Protein AF-A0A0F9ERQ1-F1 (afdb_monomer)

Nearest PDB structures (foldseek):
  1s8e-assembly2_B  TM=9.273E-01  e=8.138E-08  Pyrococcus furiosus DSM 3638
  3dsc-assembly1_A  TM=9.359E-01  e=2.369E-07  Pyrococcus furiosus
  5dny-assembly1_C  TM=9.394E-01  e=1.939E-07  Methanocaldococcus jannaschii DSM 2661
  3av0-assembly1_A  TM=9.548E-01  e=2.707E-07  Methanocaldococcus jannaschii
  3dsd-assembly1_B  TM=9.408E-01  e=9.006E-07  Pyrococcus furiosus

Radius of gyration: 13.59 Å; Cα contacts (8 Å, |Δi|>4): 143; chains: 1; bounding box: 35×22×39 Å

Foldseek 3Di:
DDAFEEEAEQLQQPVDPDPVVNVVSLVVLLVVLVVRVVVVHQEYEYEENNHQAQDDDPVSVCSVCVSVVVCVVVVHYYHYDYDPRNDDPPPPRD

Mean predicted aligned error: 3.83 Å

Secondary structure (DSSP, 8-state):
----EEEE----BT--SSHHHHHHHHHHHHHHHHHHHHTT-SEEEE-S-SBSSSS--HHHHHHHHHHHHHHHHTT--EEE---TTT--SSS---

Solvent-accessible surface area (backbone atoms only — not comparable to full-atom values): 5297 Å² total; per-residue (Å²): 138,86,89,46,68,47,81,46,58,68,57,31,49,70,66,49,92,49,67,68,62,30,49,53,48,52,50,50,53,53,48,50,54,50,51,47,60,75,68,64,38,65,31,38,39,36,74,12,18,59,29,46,41,32,76,62,54,70,69,55,49,49,52,54,52,57,53,54,44,55,37,52,78,68,69,27,53,76,47,73,50,80,22,82,32,31,52,41,97,59,90,71,35,120

Sequence (94 aa):
MKIRFAHLSDCHLGAWRNEILNQMGYDAFTQTITNIIEENVDFVIISGDLFDISNPKVDVLDLAVRELKKLHDKNIPVYGIMGSHDFSPSDNSM

pLDDT: mean 93.43, std 10.64, range [51.41, 98.81]

Organism: NCBI:txid412755

Structure (mmCIF, N/CA/C/O backbone):
data_AF-A0A0F9ERQ1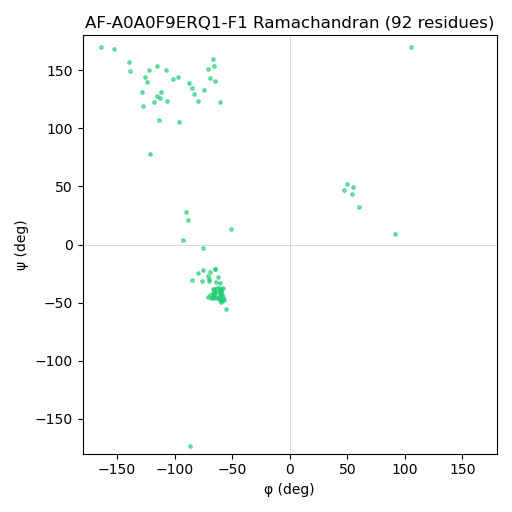-F1
#
_entry.id   AF-A0A0F9ERQ1-F1
#
loop_
_atom_site.group_PDB
_atom_site.id
_atom_site.type_symbol
_atom_site.label_atom_id
_atom_site.label_alt_id
_atom_site.label_comp_id
_atom_site.label_asym_id
_atom_site.label_entity_id
_atom_site.label_seq_id
_atom_site.pdbx_PDB_ins_code
_atom_site.Cartn_x
_atom_site.Cartn_y
_atom_site.Cartn_z
_atom_site.occupancy
_atom_site.B_iso_or_equiv
_atom_site.auth_seq_id
_atom_site.auth_comp_id
_atom_site.auth_asym_id
_atom_site.auth_atom_id
_atom_site.pdbx_PDB_model_num
ATOM 1 N N . MET A 1 1 ? -18.832 11.096 19.111 1.00 74.62 1 MET A N 1
ATOM 2 C CA . MET A 1 1 ? -17.757 10.174 18.687 1.00 74.62 1 MET A CA 1
ATOM 3 C C . MET A 1 1 ? -17.090 10.805 17.472 1.00 74.62 1 MET A C 1
ATOM 5 O O . MET A 1 1 ? -17.821 11.334 16.642 1.00 74.62 1 MET A O 1
ATOM 9 N N . LYS A 1 2 ? -15.755 10.879 17.413 1.00 89.69 2 LYS A N 1
ATOM 10 C CA . LYS A 1 2 ? -15.024 11.506 16.298 1.00 89.69 2 LYS A CA 1
ATOM 11 C C . LYS A 1 2 ? -14.391 10.393 15.472 1.00 89.69 2 LYS A C 1
ATOM 13 O O . LYS A 1 2 ? -13.650 9.610 16.045 1.00 89.69 2 LYS A O 1
ATOM 18 N N . ILE A 1 3 ? -14.706 10.352 14.182 1.00 95.62 3 ILE A N 1
ATOM 19 C CA . ILE A 1 3 ? -14.125 9.402 13.231 1.00 95.62 3 ILE A CA 1
ATOM 20 C C . ILE A 1 3 ? -12.835 10.004 12.665 1.00 95.62 3 ILE A C 1
ATOM 22 O O . ILE A 1 3 ? -12.785 11.203 12.370 1.00 95.62 3 ILE A O 1
ATOM 26 N N . ARG A 1 4 ? -11.799 9.183 12.522 1.00 97.25 4 ARG A N 1
ATOM 27 C CA . ARG A 1 4 ? -10.511 9.500 11.905 1.00 97.25 4 ARG A CA 1
ATOM 28 C C . ARG A 1 4 ? -10.206 8.443 10.853 1.00 97.25 4 ARG A C 1
ATOM 30 O O . ARG A 1 4 ? -10.280 7.258 11.137 1.00 97.25 4 ARG A O 1
ATOM 37 N N . PHE A 1 5 ? -9.822 8.859 9.657 1.00 98.12 5 PHE A N 1
ATOM 38 C CA . PHE A 1 5 ? -9.447 7.936 8.589 1.00 98.12 5 PHE A CA 1
ATOM 39 C C . PHE A 1 5 ? -8.236 8.465 7.826 1.00 98.12 5 PHE A C 1
ATOM 41 O O . PHE A 1 5 ? -7.973 9.670 7.840 1.00 98.12 5 PHE A O 1
ATOM 48 N N . ALA A 1 6 ? -7.512 7.561 7.170 1.00 98.50 6 ALA A N 1
ATOM 49 C CA . ALA A 1 6 ? -6.447 7.905 6.236 1.00 98.50 6 ALA A CA 1
ATOM 50 C C . ALA A 1 6 ? -6.943 7.768 4.792 1.00 98.50 6 ALA A C 1
ATOM 52 O O . ALA A 1 6 ? -7.700 6.851 4.480 1.00 98.50 6 ALA A O 1
ATOM 53 N N . HIS A 1 7 ? -6.512 8.672 3.917 1.00 98.25 7 HIS A N 1
ATOM 54 C CA . HIS A 1 7 ? -6.834 8.653 2.493 1.00 98.25 7 HIS A CA 1
ATOM 55 C C . HIS A 1 7 ? -5.539 8.727 1.686 1.00 98.25 7 HIS A C 1
ATOM 57 O O . HIS A 1 7 ? -4.794 9.697 1.811 1.00 98.25 7 HIS A O 1
ATOM 63 N N . LEU A 1 8 ? -5.286 7.705 0.875 1.00 98.12 8 LEU A N 1
ATOM 64 C CA . LEU A 1 8 ? -4.093 7.547 0.051 1.00 98.12 8 LEU A CA 1
ATOM 65 C C . LEU A 1 8 ? -4.505 7.411 -1.415 1.00 98.12 8 LEU A C 1
ATOM 67 O O . LEU A 1 8 ? -5.569 6.873 -1.714 1.00 98.12 8 LEU A O 1
ATOM 71 N N . SER A 1 9 ? -3.640 7.853 -2.316 1.00 97.44 9 SER A N 1
ATOM 72 C CA . SER A 1 9 ? -3.720 7.594 -3.755 1.00 97.44 9 SER A CA 1
ATOM 73 C C . SER A 1 9 ? -2.312 7.631 -4.341 1.00 97.44 9 SER A C 1
ATOM 75 O O . SER A 1 9 ? -1.387 8.077 -3.654 1.00 97.44 9 SER A O 1
ATOM 77 N N . ASP A 1 10 ? -2.159 7.175 -5.585 1.00 97.19 10 ASP A N 1
ATOM 78 C CA . ASP A 1 10 ? -0.962 7.428 -6.398 1.00 97.19 10 ASP A CA 1
ATOM 79 C C . ASP A 1 10 ? 0.343 7.002 -5.705 1.00 97.19 10 ASP A C 1
ATOM 81 O O . ASP A 1 10 ? 1.350 7.713 -5.713 1.00 97.19 10 ASP A O 1
ATOM 85 N N . CYS A 1 11 ? 0.326 5.826 -5.073 1.00 97.44 11 CYS A N 1
ATOM 86 C CA . CYS A 1 11 ? 1.528 5.254 -4.471 1.00 97.44 11 CYS A CA 1
ATOM 87 C C . CYS A 1 11 ? 2.517 4.790 -5.545 1.00 97.44 11 CYS A C 1
ATOM 89 O O . CYS A 1 11 ? 3.723 4.847 -5.304 1.00 97.44 11 CYS A O 1
ATOM 91 N N . HIS A 1 12 ? 2.009 4.342 -6.704 1.00 97.44 12 HIS A N 1
ATOM 92 C CA . HIS A 1 12 ? 2.803 3.943 -7.872 1.00 97.44 12 HIS A CA 1
ATOM 93 C C . HIS A 1 12 ? 3.968 3.012 -7.498 1.00 97.44 12 HIS A C 1
ATOM 95 O O . HIS A 1 12 ? 5.127 3.207 -7.882 1.00 97.44 12 HIS A O 1
ATOM 101 N N . LEU A 1 13 ? 3.677 1.991 -6.683 1.00 97.62 13 LEU A N 1
ATOM 102 C CA . LEU A 1 13 ? 4.689 1.042 -6.232 1.00 97.62 13 LEU A CA 1
ATOM 103 C C . LEU A 1 13 ? 5.304 0.334 -7.448 1.00 97.62 13 LEU A C 1
ATOM 105 O O . LEU A 1 13 ? 4.605 -0.304 -8.237 1.00 97.62 13 LEU A O 1
ATOM 109 N N . GLY A 1 14 ? 6.628 0.453 -7.583 1.00 96.06 14 GLY A N 1
ATOM 110 C CA . GLY A 1 14 ? 7.400 -0.131 -8.681 1.00 96.06 14 GLY A CA 1
ATOM 111 C C . GLY A 1 14 ? 7.606 0.776 -9.901 1.00 96.06 14 GLY A C 1
ATOM 112 O O . GLY A 1 14 ? 8.126 0.285 -10.903 1.00 96.06 14 GLY A O 1
ATOM 113 N N . ALA A 1 15 ? 7.254 2.066 -9.825 1.00 95.50 15 ALA A N 1
ATOM 114 C CA . ALA A 1 15 ? 7.308 3.001 -10.958 1.00 95.50 15 ALA A CA 1
ATOM 115 C C . ALA A 1 15 ? 8.693 3.262 -11.553 1.00 95.50 15 ALA A C 1
ATOM 117 O O . ALA A 1 15 ? 8.838 3.608 -12.730 1.00 95.50 15 ALA A O 1
ATOM 118 N N . TRP A 1 16 ? 9.748 3.141 -10.752 1.00 94.06 16 TRP A N 1
ATOM 119 C CA . TRP A 1 16 ? 11.073 3.565 -11.174 1.00 94.06 16 TRP A CA 1
ATOM 120 C C . TRP A 1 16 ? 11.890 2.390 -11.704 1.00 94.06 16 TRP A C 1
ATOM 122 O O . TRP A 1 16 ? 11.853 1.272 -11.206 1.00 94.06 16 TRP A O 1
ATOM 132 N N . ARG A 1 17 ? 12.716 2.633 -12.724 1.00 88.62 17 ARG A N 1
ATOM 133 C CA . ARG A 1 17 ? 13.752 1.659 -13.122 1.00 88.62 17 ARG A CA 1
ATOM 134 C C . ARG A 1 17 ? 14.981 1.725 -12.223 1.00 88.62 17 ARG A C 1
ATOM 136 O O . ARG A 1 17 ? 15.738 0.766 -12.141 1.00 88.62 17 ARG A O 1
ATOM 143 N N . ASN A 1 18 ? 15.202 2.879 -11.599 1.00 96.19 18 ASN A N 1
ATOM 144 C CA . ASN A 1 18 ? 16.300 3.096 -10.675 1.00 96.19 18 ASN A CA 1
ATOM 145 C C . ASN A 1 18 ? 15.938 2.505 -9.305 1.00 96.19 18 ASN A C 1
ATOM 147 O O . ASN A 1 18 ? 14.926 2.884 -8.718 1.00 96.19 18 ASN A O 1
ATOM 151 N N . GLU A 1 19 ? 16.776 1.599 -8.802 1.00 94.06 19 GLU A N 1
ATOM 152 C CA . GLU A 1 19 ? 16.530 0.879 -7.546 1.00 94.06 19 GLU A CA 1
ATOM 153 C C . GLU A 1 19 ? 16.441 1.811 -6.333 1.00 94.06 19 GLU A C 1
ATOM 155 O O . GLU A 1 19 ? 15.585 1.605 -5.479 1.00 94.06 19 GLU A O 1
ATOM 160 N N . ILE A 1 20 ? 17.252 2.874 -6.284 1.00 96.75 20 ILE A N 1
ATOM 161 C CA . ILE A 1 20 ? 17.234 3.845 -5.180 1.00 96.75 20 ILE A CA 1
ATOM 162 C C . ILE A 1 20 ? 15.899 4.594 -5.163 1.00 96.75 20 ILE A C 1
ATOM 164 O O . ILE A 1 20 ? 15.283 4.722 -4.110 1.00 96.75 20 ILE A O 1
ATOM 168 N N . LEU A 1 21 ? 15.420 5.050 -6.325 1.00 96.25 21 LEU A N 1
ATOM 169 C CA . LEU A 1 21 ? 14.135 5.752 -6.416 1.00 96.25 21 LEU A CA 1
ATOM 170 C C . LEU A 1 21 ? 12.951 4.842 -6.063 1.00 96.25 21 LEU A C 1
ATOM 172 O O . LEU A 1 21 ? 12.033 5.283 -5.377 1.00 96.25 21 LEU A O 1
ATOM 176 N N . ASN A 1 22 ? 12.985 3.569 -6.472 1.00 95.25 22 ASN A N 1
ATOM 177 C CA . ASN A 1 22 ? 11.980 2.596 -6.036 1.00 95.25 22 ASN A CA 1
ATOM 178 C C . ASN A 1 22 ? 12.003 2.397 -4.527 1.00 95.25 22 ASN A C 1
ATOM 180 O O . ASN A 1 22 ? 10.952 2.450 -3.894 1.00 95.25 22 ASN A O 1
ATOM 184 N N . GLN A 1 23 ? 13.192 2.209 -3.950 1.00 97.44 23 GLN A N 1
ATOM 185 C CA . GLN A 1 23 ? 13.325 2.001 -2.516 1.00 97.44 23 GLN A CA 1
ATOM 186 C C . GLN A 1 23 ? 12.765 3.189 -1.728 1.00 97.44 23 GLN A C 1
ATOM 188 O O . GLN A 1 23 ? 12.038 2.979 -0.766 1.00 97.44 23 GLN A O 1
ATOM 193 N N . MET A 1 24 ? 12.993 4.425 -2.184 1.00 97.75 24 MET A N 1
ATOM 194 C CA . MET A 1 24 ? 12.393 5.612 -1.564 1.00 97.75 24 MET A CA 1
ATOM 195 C C . MET A 1 24 ? 10.856 5.580 -1.582 1.00 97.75 24 MET A C 1
ATOM 197 O O . MET A 1 24 ? 10.231 5.962 -0.595 1.00 97.75 24 MET A O 1
ATOM 201 N N . GLY A 1 25 ? 10.239 5.110 -2.673 1.00 97.44 25 GLY A N 1
ATOM 202 C CA . GLY A 1 25 ? 8.786 4.920 -2.746 1.00 97.44 25 GLY A CA 1
ATOM 203 C C . GLY A 1 25 ? 8.285 3.841 -1.780 1.00 97.44 25 GLY A C 1
ATOM 204 O O . GLY A 1 25 ? 7.282 4.031 -1.092 1.00 97.44 25 GLY A O 1
ATOM 205 N N . TYR A 1 26 ? 9.018 2.732 -1.667 1.00 98.19 26 TYR A N 1
ATOM 206 C CA . TYR A 1 26 ? 8.695 1.637 -0.746 1.00 98.19 26 TYR A CA 1
ATOM 207 C C . TYR A 1 26 ? 8.817 2.057 0.720 1.00 98.19 26 TYR A C 1
ATOM 209 O O . TYR A 1 26 ? 7.959 1.718 1.541 1.00 98.19 26 TYR A O 1
ATOM 217 N N . ASP A 1 27 ? 9.857 2.824 1.040 1.00 98.44 27 ASP A N 1
ATOM 218 C CA . ASP A 1 27 ? 10.090 3.369 2.373 1.00 98.44 27 ASP A CA 1
ATOM 219 C C . ASP A 1 27 ? 8.993 4.372 2.740 1.00 98.44 27 ASP A C 1
ATOM 221 O O . ASP A 1 27 ? 8.447 4.301 3.841 1.00 98.44 27 ASP A O 1
ATOM 225 N N . ALA A 1 28 ? 8.605 5.248 1.804 1.00 98.44 28 ALA A N 1
ATOM 226 C CA . ALA A 1 28 ? 7.505 6.187 2.001 1.00 98.44 28 ALA A CA 1
ATOM 227 C C . ALA A 1 28 ? 6.188 5.453 2.291 1.00 98.44 28 ALA A C 1
ATOM 229 O O . ALA A 1 28 ? 5.530 5.755 3.284 1.00 98.44 28 ALA A O 1
ATOM 230 N N . PHE A 1 29 ? 5.840 4.439 1.493 1.00 98.56 29 PHE A N 1
ATOM 231 C CA . PHE A 1 29 ? 4.639 3.634 1.716 1.00 98.56 29 PHE A CA 1
ATOM 232 C C . PHE A 1 29 ? 4.664 2.918 3.077 1.00 98.56 29 PHE A C 1
ATOM 234 O O . PHE A 1 29 ? 3.708 3.003 3.849 1.00 98.56 29 PHE A O 1
ATOM 241 N N . THR A 1 30 ? 5.788 2.285 3.425 1.00 98.69 30 THR A N 1
ATOM 242 C CA . THR A 1 30 ? 5.988 1.617 4.725 1.00 98.69 30 THR A CA 1
ATOM 243 C C . THR A 1 30 ? 5.847 2.599 5.895 1.00 98.69 30 THR A C 1
ATOM 245 O O . THR A 1 30 ? 5.207 2.297 6.910 1.00 98.69 30 THR A O 1
ATOM 248 N N . GLN A 1 31 ? 6.412 3.801 5.760 1.00 98.75 31 GLN A N 1
ATOM 249 C CA . GLN A 1 31 ? 6.296 4.858 6.759 1.00 98.75 31 GLN A CA 1
ATOM 250 C C . GLN A 1 31 ? 4.850 5.342 6.887 1.00 98.75 31 GLN A C 1
ATOM 252 O O . GLN A 1 31 ? 4.360 5.501 8.002 1.00 98.75 31 GLN A O 1
ATOM 257 N N . THR A 1 32 ? 4.135 5.522 5.774 1.00 98.62 32 THR A N 1
ATOM 258 C CA . THR A 1 32 ? 2.718 5.898 5.794 1.00 98.62 32 THR A CA 1
ATOM 259 C C . THR A 1 32 ? 1.884 4.876 6.562 1.00 98.62 32 THR A C 1
ATOM 261 O O . THR A 1 32 ? 1.112 5.264 7.436 1.00 98.62 32 THR A 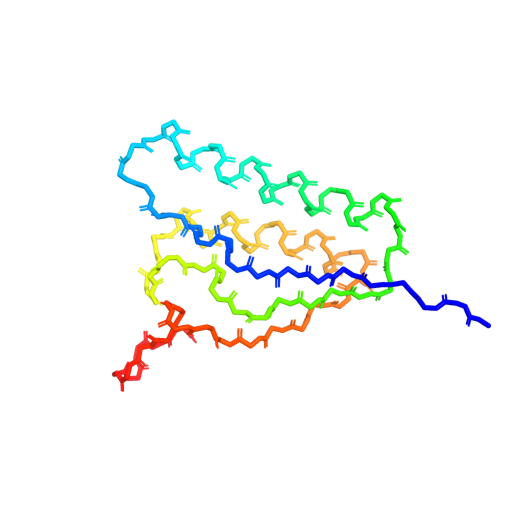O 1
ATOM 264 N N . ILE A 1 33 ? 2.073 3.579 6.308 1.00 98.69 33 ILE A N 1
ATOM 265 C CA . ILE A 1 33 ? 1.362 2.509 7.024 1.00 98.69 33 ILE A CA 1
ATOM 266 C C . ILE A 1 33 ? 1.689 2.521 8.522 1.00 98.69 33 ILE A C 1
ATOM 268 O O . ILE A 1 33 ? 0.789 2.386 9.350 1.00 98.69 33 ILE A O 1
ATOM 272 N N . THR A 1 34 ? 2.954 2.743 8.882 1.00 98.69 34 THR A N 1
ATOM 273 C CA . THR A 1 34 ? 3.371 2.886 10.287 1.00 98.69 34 THR A CA 1
ATOM 274 C C . THR A 1 34 ? 2.653 4.065 10.953 1.00 98.69 34 THR A C 1
ATOM 276 O O . THR A 1 34 ? 2.007 3.880 11.984 1.00 98.69 34 THR A O 1
ATOM 279 N N . ASN A 1 35 ? 2.659 5.242 10.322 1.00 98.50 35 ASN A N 1
ATOM 280 C CA . ASN A 1 35 ? 1.999 6.438 10.848 1.00 98.50 35 ASN A CA 1
ATOM 281 C C . ASN A 1 35 ? 0.483 6.234 11.016 1.00 98.50 35 ASN A C 1
ATOM 283 O O . ASN A 1 35 ? -0.097 6.664 12.007 1.00 98.50 35 ASN A O 1
ATOM 287 N N . ILE A 1 36 ? -0.169 5.552 10.070 1.00 98.56 36 ILE A N 1
ATOM 288 C CA . ILE A 1 36 ? -1.604 5.223 10.129 1.00 98.56 36 ILE A CA 1
ATOM 289 C C . ILE A 1 36 ? -1.937 4.401 11.379 1.00 98.56 36 ILE A C 1
ATOM 291 O O . ILE A 1 36 ? -2.945 4.659 12.042 1.00 98.56 36 ILE A O 1
ATOM 295 N N . ILE A 1 37 ? -1.087 3.425 11.706 1.00 98.38 37 ILE A N 1
ATOM 296 C CA . ILE A 1 37 ? -1.242 2.585 12.898 1.00 98.38 37 ILE A CA 1
ATOM 297 C C . ILE A 1 37 ? -1.021 3.416 14.168 1.00 98.38 37 ILE A C 1
ATOM 299 O O . ILE A 1 37 ? -1.818 3.325 15.101 1.00 98.38 37 ILE A O 1
ATOM 303 N N . GLU A 1 38 ? 0.030 4.237 14.210 1.00 98.31 38 GLU A N 1
ATOM 304 C CA . GLU A 1 38 ? 0.358 5.084 15.366 1.00 98.31 38 GLU A CA 1
ATOM 305 C C . GLU A 1 38 ? -0.725 6.136 15.657 1.00 98.31 38 GLU A C 1
ATOM 307 O O . GLU A 1 38 ? -1.070 6.385 16.814 1.00 98.31 38 GLU A O 1
ATOM 312 N N . GLU A 1 39 ? -1.334 6.697 14.614 1.00 97.31 39 GLU A N 1
ATOM 313 C CA . GLU A 1 39 ? -2.422 7.675 14.715 1.00 97.31 39 GLU A CA 1
ATOM 314 C C . GLU A 1 39 ? -3.780 7.056 15.096 1.00 97.31 39 GLU A C 1
ATOM 316 O O . GLU A 1 39 ? -4.748 7.798 15.293 1.00 97.31 39 GLU A O 1
ATOM 321 N N . ASN A 1 40 ? -3.857 5.724 15.236 1.00 95.69 40 ASN A N 1
ATOM 322 C CA . ASN A 1 40 ? -5.061 4.971 15.604 1.00 95.69 40 ASN A CA 1
ATOM 323 C C . ASN A 1 40 ? -6.283 5.361 14.752 1.00 95.69 40 ASN A C 1
ATOM 325 O O . ASN A 1 40 ? -7.330 5.742 15.281 1.00 95.69 40 ASN A O 1
ATOM 329 N N . VAL A 1 41 ? -6.138 5.330 13.423 1.00 97.75 41 VAL A N 1
ATOM 330 C CA . VAL A 1 41 ? -7.264 5.620 12.522 1.00 97.75 41 VAL A CA 1
ATOM 331 C C . VAL A 1 41 ? -8.305 4.498 12.547 1.00 97.75 41 VAL A C 1
ATOM 333 O O . VAL A 1 41 ? -7.973 3.330 12.739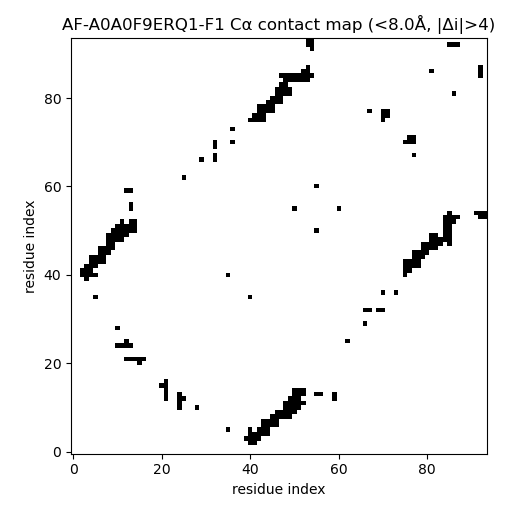 1.00 97.75 41 VAL A O 1
ATOM 336 N N . ASP A 1 42 ? -9.564 4.849 12.293 1.00 98.44 42 ASP A N 1
ATOM 337 C CA . ASP A 1 42 ? -10.682 3.905 12.251 1.00 98.44 42 ASP A CA 1
ATOM 338 C C . ASP A 1 42 ? -10.693 3.071 10.961 1.00 98.44 42 ASP A C 1
ATOM 340 O O . ASP A 1 42 ? -11.166 1.938 10.969 1.00 98.44 42 ASP A O 1
ATOM 344 N N . PHE A 1 43 ? -10.219 3.630 9.841 1.00 98.62 43 PHE A N 1
ATOM 345 C CA . PHE A 1 43 ? -10.118 2.945 8.548 1.00 98.62 43 PHE A CA 1
ATOM 346 C C . PHE A 1 43 ? -9.198 3.684 7.565 1.00 98.62 43 PHE A C 1
ATOM 348 O O . PHE A 1 43 ? -8.802 4.834 7.788 1.00 98.62 43 PHE A O 1
ATOM 355 N N . VAL A 1 44 ? -8.892 3.022 6.449 1.00 98.81 44 VAL A N 1
ATOM 356 C CA . VAL A 1 44 ? -8.073 3.550 5.351 1.00 98.81 44 VAL A CA 1
ATOM 357 C C . VAL A 1 44 ? -8.836 3.489 4.027 1.00 98.81 44 VAL A C 1
ATOM 359 O O . VAL A 1 44 ? -9.516 2.504 3.744 1.00 98.81 44 VAL A O 1
ATOM 362 N N . ILE A 1 45 ? -8.695 4.528 3.205 1.00 98.69 45 ILE A N 1
ATOM 363 C CA . ILE A 1 45 ? -9.129 4.566 1.804 1.00 98.69 45 ILE A CA 1
ATOM 364 C C . ILE A 1 45 ? -7.891 4.625 0.904 1.00 98.69 45 ILE A C 1
ATOM 366 O O . ILE A 1 45 ? -7.023 5.469 1.122 1.00 98.69 45 ILE A O 1
ATOM 370 N N . ILE A 1 46 ? -7.842 3.771 -0.118 1.00 98.50 46 ILE A N 1
ATOM 371 C CA . ILE A 1 46 ? -6.891 3.826 -1.233 1.00 98.50 46 ILE A CA 1
ATOM 372 C C . ILE A 1 46 ? -7.691 4.142 -2.501 1.00 98.50 46 ILE A C 1
ATOM 374 O O . ILE A 1 46 ? -8.439 3.301 -2.998 1.00 98.50 46 ILE A O 1
ATOM 378 N N . SER A 1 47 ? -7.579 5.362 -3.021 1.00 97.69 47 SER A N 1
ATOM 379 C CA . SER A 1 47 ? -8.411 5.841 -4.133 1.00 97.69 47 SER A CA 1
ATOM 380 C C . SER A 1 47 ? -7.820 5.568 -5.523 1.00 97.69 47 SER A C 1
ATOM 382 O O . SER A 1 47 ? -8.104 6.316 -6.456 1.00 97.69 47 SER A O 1
ATOM 384 N N . GLY A 1 48 ? -7.021 4.507 -5.651 1.00 96.38 48 GLY A N 1
ATOM 385 C CA . GLY A 1 48 ? -6.400 4.058 -6.897 1.00 96.38 48 GLY A CA 1
ATOM 386 C C . GLY A 1 48 ? -4.904 4.353 -7.014 1.00 96.38 48 GLY A C 1
ATOM 387 O O . GLY A 1 48 ? -4.320 5.067 -6.194 1.00 96.38 48 GLY A O 1
ATOM 388 N N . ASP A 1 49 ? -4.316 3.757 -8.048 1.00 96.81 49 ASP A N 1
ATOM 389 C CA . ASP A 1 49 ? -2.909 3.809 -8.442 1.00 96.81 49 ASP A CA 1
ATOM 390 C C . ASP A 1 49 ? -1.979 3.383 -7.294 1.00 96.81 49 ASP A C 1
ATOM 392 O O . ASP A 1 49 ? -1.013 4.058 -6.923 1.00 96.81 49 ASP A O 1
ATOM 396 N N . LEU A 1 50 ? -2.303 2.230 -6.693 1.00 97.50 50 LEU A N 1
ATOM 397 C CA . LEU A 1 50 ? -1.440 1.595 -5.695 1.00 97.50 50 LEU A CA 1
ATOM 398 C C . LEU A 1 50 ? -0.164 1.068 -6.360 1.00 97.50 50 LEU A C 1
ATOM 400 O O . LEU A 1 50 ? 0.932 1.247 -5.824 1.00 97.50 50 LEU A O 1
ATOM 404 N N . PHE A 1 51 ? -0.309 0.442 -7.526 1.00 97.06 51 PHE A N 1
ATOM 405 C CA . PHE A 1 51 ? 0.790 -0.062 -8.338 1.00 97.06 51 PHE A CA 1
ATOM 406 C C . PHE A 1 51 ? 0.974 0.802 -9.585 1.00 97.06 51 PHE A C 1
ATOM 408 O O . PHE A 1 51 ? 0.018 1.356 -10.115 1.00 97.06 51 PHE A O 1
ATOM 415 N N . ASP A 1 52 ? 2.211 0.889 -10.080 1.00 95.38 52 ASP A N 1
ATOM 416 C CA . ASP A 1 52 ? 2.501 1.617 -11.327 1.00 95.38 52 ASP A CA 1
ATOM 417 C C . ASP A 1 52 ? 2.059 0.851 -12.586 1.00 95.38 52 ASP A C 1
ATOM 419 O O . ASP A 1 52 ? 1.852 1.436 -13.644 1.00 95.38 52 ASP A O 1
ATOM 423 N N . ILE A 1 53 ? 1.909 -0.471 -12.496 1.00 93.06 53 ILE A N 1
ATOM 424 C CA . ILE A 1 53 ? 1.424 -1.309 -13.595 1.00 93.06 53 ILE A CA 1
ATOM 425 C C . ILE A 1 53 ? 0.454 -2.361 -13.064 1.00 93.06 53 ILE A C 1
ATOM 427 O O . ILE A 1 53 ? 0.626 -2.869 -11.957 1.00 93.06 53 ILE A O 1
ATOM 431 N N . SER A 1 54 ? -0.506 -2.756 -13.898 1.00 90.31 54 SER A N 1
ATOM 432 C CA . SER A 1 54 ? -1.582 -3.691 -13.537 1.00 90.31 54 SER A CA 1
ATOM 433 C C . SER A 1 54 ? -1.114 -5.110 -13.206 1.00 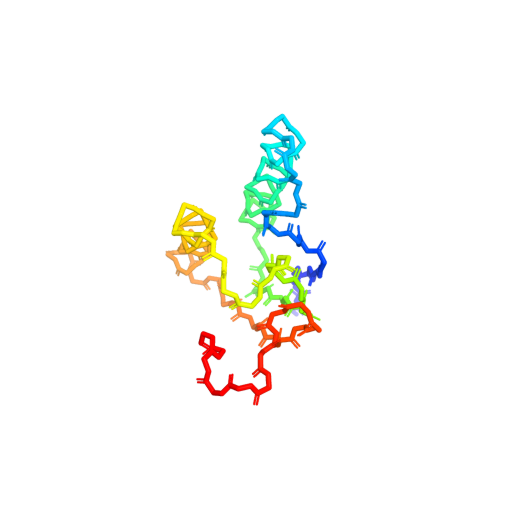90.31 54 SER A C 1
ATOM 435 O O . SER A 1 54 ? -1.811 -5.848 -12.516 1.00 90.31 54 SER A O 1
ATOM 437 N N . ASN A 1 55 ? 0.082 -5.492 -13.663 1.00 90.88 55 ASN A N 1
ATOM 438 C CA . ASN A 1 55 ? 0.742 -6.742 -13.293 1.00 90.88 55 ASN A CA 1
ATOM 439 C C . ASN A 1 55 ? 2.110 -6.440 -12.652 1.00 90.88 55 ASN A C 1
ATOM 441 O O . ASN A 1 55 ? 3.139 -6.511 -13.340 1.00 90.88 55 ASN A O 1
ATOM 445 N N . PRO A 1 56 ? 2.137 -6.031 -11.369 1.00 92.19 56 PRO A N 1
ATOM 446 C CA . PRO A 1 56 ? 3.368 -5.676 -10.677 1.00 92.19 56 PRO A CA 1
ATOM 447 C C . PRO A 1 56 ? 4.268 -6.902 -10.485 1.00 92.19 56 PRO A C 1
ATOM 449 O O . PRO A 1 56 ? 3.835 -8.055 -10.521 1.00 92.19 56 PRO A O 1
ATOM 452 N N . LYS A 1 57 ? 5.559 -6.660 -10.256 1.00 93.94 57 LYS A N 1
ATOM 453 C CA . LYS A 1 57 ? 6.495 -7.737 -9.918 1.00 93.94 57 LYS A CA 1
ATOM 454 C C . LYS A 1 57 ? 6.137 -8.359 -8.559 1.00 93.94 57 LYS A C 1
ATOM 456 O O . LYS A 1 57 ? 5.579 -7.699 -7.685 1.00 93.94 57 LYS A O 1
ATOM 461 N N . VAL A 1 58 ? 6.510 -9.626 -8.369 1.00 95.81 58 VAL A N 1
ATOM 462 C CA . VAL A 1 58 ? 6.187 -10.405 -7.157 1.00 95.81 58 VAL A CA 1
ATOM 463 C C . VAL A 1 58 ? 6.713 -9.751 -5.875 1.00 95.81 58 VAL A C 1
ATOM 465 O O . VAL A 1 58 ? 6.037 -9.785 -4.856 1.00 95.81 58 VAL A O 1
ATOM 468 N N . ASP A 1 59 ? 7.893 -9.137 -5.918 1.00 95.75 59 ASP A N 1
ATOM 469 C CA . ASP A 1 59 ? 8.491 -8.414 -4.791 1.00 95.75 59 ASP A CA 1
ATOM 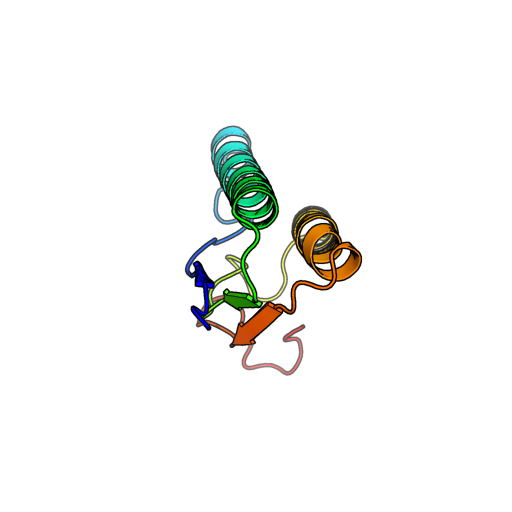470 C C . ASP A 1 59 ? 7.703 -7.150 -4.412 1.00 95.75 59 ASP A C 1
ATOM 472 O O . ASP A 1 59 ? 7.517 -6.865 -3.229 1.00 95.75 59 ASP A O 1
ATOM 476 N N . VAL A 1 60 ? 7.185 -6.424 -5.404 1.00 96.81 60 VAL A N 1
ATOM 477 C CA . VAL A 1 60 ? 6.313 -5.256 -5.195 1.00 96.81 60 VAL A CA 1
ATOM 478 C C . VAL A 1 60 ? 4.977 -5.680 -4.586 1.00 96.81 60 VAL A C 1
ATOM 480 O O . VAL A 1 60 ? 4.477 -5.035 -3.662 1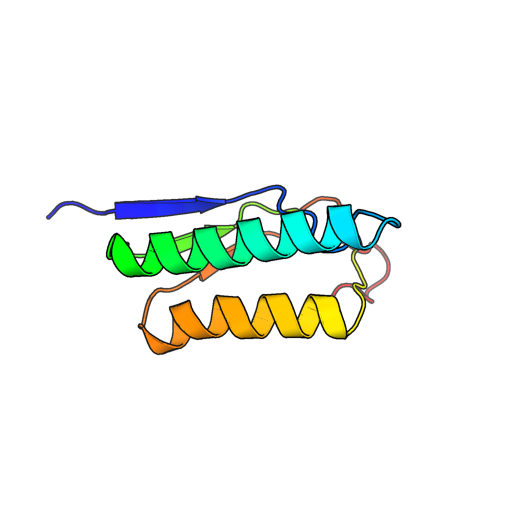.00 96.81 60 VAL A O 1
ATOM 483 N N . LEU A 1 61 ? 4.418 -6.792 -5.069 1.00 96.81 61 LEU A N 1
ATOM 484 C CA . LEU A 1 61 ? 3.198 -7.369 -4.518 1.00 96.81 61 LEU A CA 1
ATOM 485 C C . LEU A 1 61 ? 3.394 -7.839 -3.068 1.00 96.81 61 LEU A C 1
ATOM 487 O O . LEU A 1 61 ? 2.568 -7.523 -2.213 1.00 96.81 61 LEU A O 1
ATOM 491 N N . ASP A 1 62 ? 4.491 -8.546 -2.774 1.00 98.00 62 ASP A N 1
ATOM 492 C CA . ASP A 1 62 ? 4.830 -8.995 -1.416 1.00 98.00 62 ASP A CA 1
ATOM 493 C C . ASP A 1 62 ? 4.950 -7.814 -0.446 1.00 98.00 62 ASP A C 1
ATOM 495 O O . ASP A 1 62 ? 4.360 -7.846 0.636 1.00 98.00 62 ASP A O 1
ATOM 499 N N . LEU A 1 63 ? 5.636 -6.739 -0.854 1.00 98.19 63 LEU A N 1
ATOM 500 C CA . LEU A 1 63 ? 5.725 -5.504 -0.075 1.00 98.19 63 LEU A CA 1
ATOM 501 C C . LEU A 1 63 ? 4.328 -4.957 0.249 1.00 98.19 63 LEU A C 1
ATOM 503 O O . LEU A 1 63 ? 4.011 -4.754 1.421 1.00 98.19 63 LEU A O 1
ATOM 507 N N . ALA A 1 64 ? 3.490 -4.736 -0.768 1.00 98.00 64 ALA A N 1
ATOM 508 C CA . ALA A 1 64 ? 2.160 -4.162 -0.582 1.00 98.00 64 ALA A CA 1
ATOM 509 C C . ALA A 1 64 ? 1.288 -5.027 0.342 1.00 98.00 64 ALA A C 1
ATOM 511 O O . ALA A 1 64 ? 0.698 -4.519 1.297 1.00 98.00 64 ALA A O 1
ATOM 512 N N . VAL A 1 65 ? 1.259 -6.343 0.112 1.00 98.06 65 VAL A N 1
ATOM 513 C CA . VAL A 1 65 ? 0.494 -7.293 0.932 1.00 98.06 65 VAL A CA 1
ATOM 514 C C . VAL A 1 65 ? 1.000 -7.305 2.370 1.00 98.06 65 VAL A C 1
ATOM 516 O O . VAL A 1 65 ? 0.192 -7.244 3.296 1.00 98.06 65 VAL A O 1
ATOM 519 N N . ARG A 1 66 ? 2.319 -7.350 2.585 1.00 98.56 66 ARG A N 1
ATOM 520 C CA . ARG A 1 66 ? 2.912 -7.363 3.927 1.00 98.56 66 ARG A CA 1
ATOM 521 C C . ARG A 1 66 ? 2.555 -6.110 4.715 1.00 98.56 66 ARG A C 1
ATOM 523 O O . ARG A 1 66 ? 2.211 -6.215 5.891 1.00 98.56 66 ARG A O 1
ATOM 530 N N . GLU A 1 67 ? 2.632 -4.943 4.088 1.00 98.69 67 GLU A N 1
ATOM 531 C CA . GLU A 1 67 ? 2.321 -3.677 4.745 1.00 98.69 67 GLU A CA 1
ATOM 532 C C . GLU A 1 67 ? 0.815 -3.536 5.020 1.00 98.69 67 GLU A C 1
ATOM 534 O O . GLU A 1 67 ? 0.423 -3.257 6.154 1.00 98.69 67 GLU A O 1
ATOM 539 N N . LEU A 1 68 ? -0.054 -3.849 4.052 1.00 98.38 68 LEU A N 1
ATOM 540 C CA . LEU A 1 68 ? -1.509 -3.836 4.261 1.00 98.38 68 LEU A CA 1
ATOM 541 C C . LEU A 1 68 ? -1.964 -4.875 5.297 1.00 98.38 68 LEU A C 1
ATOM 543 O O . LEU A 1 68 ? -2.897 -4.624 6.063 1.00 98.38 68 LEU A O 1
ATOM 547 N N . LYS A 1 69 ? -1.273 -6.016 5.398 1.00 98.56 69 LYS A N 1
ATOM 548 C CA . LYS A 1 69 ? -1.539 -7.020 6.434 1.00 98.56 69 LYS A CA 1
ATOM 549 C C . LYS A 1 69 ? -1.339 -6.458 7.844 1.00 98.56 69 LYS A C 1
ATOM 551 O O . LYS A 1 69 ? -2.086 -6.835 8.742 1.00 98.56 69 LYS A O 1
ATOM 556 N N . LYS A 1 70 ? -0.404 -5.522 8.058 1.00 98.75 70 LYS A N 1
ATOM 557 C CA . LYS A 1 70 ? -0.230 -4.872 9.373 1.00 98.75 70 LYS A CA 1
ATOM 558 C C . LYS A 1 70 ? -1.499 -4.136 9.809 1.00 98.75 70 LYS A C 1
ATOM 560 O O . LYS A 1 70 ? -1.854 -4.194 10.984 1.00 98.75 70 LYS A O 1
ATOM 565 N N . LEU A 1 71 ? -2.192 -3.486 8.869 1.00 98.62 71 LEU A N 1
ATOM 566 C CA . LEU A 1 71 ? -3.480 -2.832 9.123 1.00 98.62 71 LEU A CA 1
ATOM 567 C C . LEU A 1 71 ? -4.565 -3.864 9.446 1.00 98.62 71 LEU A C 1
ATOM 569 O O . LEU A 1 71 ? -5.267 -3.725 10.449 1.00 98.62 71 LEU A O 1
ATOM 573 N N . HIS A 1 72 ? -4.640 -4.941 8.658 1.00 98.38 72 HIS A N 1
ATOM 574 C CA . HIS A 1 72 ? -5.579 -6.040 8.889 1.00 98.38 72 HIS A CA 1
ATOM 575 C C . HIS A 1 72 ? -5.407 -6.672 10.280 1.00 98.38 72 HIS A C 1
ATOM 577 O O . HIS A 1 72 ? -6.378 -6.812 11.019 1.00 98.38 72 HIS A O 1
ATOM 583 N N . ASP A 1 73 ? -4.170 -6.977 10.680 1.00 98.50 73 ASP A N 1
ATOM 584 C CA . ASP A 1 73 ? -3.849 -7.586 11.979 1.00 98.50 73 ASP A CA 1
ATOM 585 C C . ASP A 1 73 ? -4.186 -6.663 13.167 1.00 98.50 73 ASP A C 1
ATOM 587 O O . ASP A 1 73 ? -4.361 -7.122 14.297 1.00 98.50 73 ASP A O 1
ATOM 591 N N . LYS A 1 74 ? -4.298 -5.351 12.920 1.00 98.19 74 LYS A N 1
ATOM 592 C CA . LYS A 1 74 ? -4.751 -4.340 13.887 1.00 98.19 74 LYS A CA 1
ATOM 593 C C . LYS A 1 74 ? -6.255 -4.063 13.824 1.00 98.19 74 LYS A C 1
ATOM 595 O O . LYS A 1 74 ? -6.728 -3.227 14.586 1.00 98.19 74 LYS A O 1
ATOM 600 N N . ASN A 1 75 ? -7.007 -4.783 12.991 1.00 98.19 75 ASN A N 1
ATOM 601 C CA . ASN A 1 75 ? -8.429 -4.554 12.721 1.00 98.19 75 ASN A CA 1
ATOM 602 C C . ASN A 1 75 ? -8.728 -3.161 12.138 1.00 98.19 75 ASN A C 1
ATOM 604 O O . ASN A 1 75 ? -9.794 -2.606 12.391 1.00 98.19 75 ASN A O 1
ATOM 608 N N . ILE A 1 76 ? -7.802 -2.603 11.353 1.00 98.62 76 ILE A N 1
ATOM 609 C CA . ILE A 1 76 ? -8.010 -1.360 10.604 1.00 98.62 76 ILE A CA 1
ATOM 610 C C . ILE A 1 76 ? -8.427 -1.749 9.176 1.00 98.62 76 ILE A C 1
ATOM 612 O O . ILE A 1 76 ? -7.583 -2.218 8.406 1.00 98.62 76 ILE A O 1
ATOM 616 N N . PRO A 1 77 ? -9.712 -1.614 8.798 1.00 98.44 77 PRO A N 1
ATOM 617 C CA . PRO A 1 77 ? -10.170 -1.980 7.465 1.00 98.44 77 PRO A CA 1
ATOM 618 C C . PRO A 1 77 ? -9.614 -1.026 6.404 1.00 98.44 77 PRO A C 1
ATOM 620 O O . PRO A 1 77 ? -9.514 0.186 6.614 1.00 98.44 77 PRO A O 1
ATOM 623 N N . VAL A 1 78 ? -9.293 -1.593 5.242 1.00 98.62 78 VAL A N 1
ATOM 624 C CA . VAL A 1 78 ? -8.807 -0.872 4.062 1.00 98.62 78 VAL A CA 1
ATOM 625 C C . VAL A 1 78 ? -9.834 -1.024 2.948 1.00 98.62 78 VAL A C 1
ATOM 627 O O . VAL A 1 78 ? -10.229 -2.141 2.618 1.00 98.62 78 VAL A O 1
ATOM 630 N N . TYR A 1 79 ? -10.249 0.094 2.362 1.00 98.31 79 TYR A N 1
ATOM 631 C CA . TYR A 1 79 ? -11.141 0.141 1.209 1.00 98.31 79 TYR A CA 1
ATOM 632 C C . TYR A 1 79 ? -10.368 0.680 0.012 1.00 98.31 79 TYR A C 1
ATOM 634 O O . TYR A 1 79 ? -9.768 1.748 0.105 1.00 98.31 79 TYR A O 1
ATOM 642 N N . GLY A 1 80 ? -10.373 -0.055 -1.097 1.00 96.38 80 GLY A N 1
ATOM 643 C CA . GLY A 1 80 ? -9.640 0.305 -2.306 1.00 96.38 80 GLY A CA 1
ATOM 644 C C . GLY A 1 80 ? -10.544 0.352 -3.530 1.00 96.38 80 GLY A C 1
ATOM 645 O O . GLY A 1 80 ? -11.456 -0.466 -3.653 1.00 96.38 80 GLY A O 1
ATOM 646 N N . ILE A 1 81 ? -10.269 1.283 -4.439 1.00 95.44 81 ILE A N 1
ATOM 647 C CA . ILE A 1 81 ? -10.728 1.218 -5.832 1.00 95.44 81 ILE A CA 1
ATOM 648 C C . ILE A 1 81 ? -9.511 1.101 -6.747 1.00 95.44 81 ILE A C 1
ATOM 650 O O . ILE A 1 81 ? -8.424 1.537 -6.377 1.00 95.44 81 ILE A O 1
ATOM 654 N N . MET A 1 82 ? -9.693 0.514 -7.928 1.00 92.44 82 MET A N 1
ATOM 655 C CA . MET A 1 82 ? -8.633 0.453 -8.934 1.00 92.44 82 MET A CA 1
ATOM 656 C C . MET A 1 82 ? -8.449 1.825 -9.582 1.00 92.44 82 MET A C 1
ATOM 658 O O . MET A 1 82 ? -9.431 2.459 -9.978 1.00 92.44 82 MET A O 1
ATOM 662 N N . GLY A 1 83 ? -7.199 2.262 -9.697 1.00 92.81 83 GLY A N 1
ATOM 663 C CA . GLY A 1 83 ? -6.824 3.408 -10.512 1.00 92.81 83 GLY A CA 1
ATOM 664 C C . GLY A 1 83 ? -6.555 3.031 -11.970 1.00 92.81 83 GLY A C 1
ATOM 665 O O . GLY A 1 83 ? -6.795 1.904 -12.412 1.00 92.81 83 GLY A O 1
ATOM 666 N N . SER A 1 84 ? -6.069 4.005 -12.735 1.00 91.81 84 SER A N 1
ATOM 667 C CA . SER A 1 84 ? -5.785 3.836 -14.161 1.00 91.81 84 SER A CA 1
ATOM 668 C C . SER A 1 84 ? -4.590 2.919 -14.437 1.00 91.81 84 SER A C 1
ATOM 670 O O . SER A 1 84 ? -4.589 2.225 -15.453 1.00 91.81 84 SER A O 1
ATOM 672 N N . HIS A 1 85 ? -3.617 2.878 -13.526 1.00 88.06 85 HIS A N 1
ATOM 673 C CA . HIS A 1 85 ? -2.436 2.020 -13.605 1.00 88.06 85 HIS A CA 1
ATOM 674 C C . HIS A 1 85 ? -2.701 0.613 -13.056 1.00 88.06 85 HIS A C 1
ATOM 676 O O . HIS A 1 85 ? -2.138 -0.359 -13.563 1.00 88.06 85 HIS A O 1
ATOM 682 N N . ASP A 1 86 ? -3.601 0.483 -12.076 1.00 84.81 86 ASP A N 1
ATOM 683 C CA . ASP A 1 86 ? -3.980 -0.816 -11.506 1.00 84.81 86 ASP A CA 1
ATOM 684 C C . ASP A 1 86 ? -4.817 -1.658 -12.492 1.00 84.81 86 ASP A C 1
ATOM 686 O O . ASP A 1 86 ? -4.834 -2.887 -12.417 1.00 84.81 86 ASP A O 1
ATOM 690 N N . PHE A 1 87 ? -5.539 -1.008 -13.414 1.00 81.31 87 PHE A N 1
ATOM 691 C CA . PHE A 1 87 ? -6.500 -1.651 -14.311 1.00 81.31 87 PHE A CA 1
ATOM 692 C C . PHE A 1 87 ? -5.870 -2.238 -15.585 1.00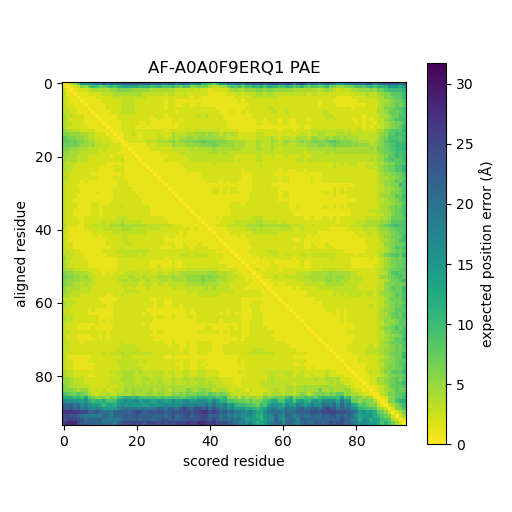 81.31 87 PHE A C 1
ATOM 694 O O . PHE A 1 87 ? -5.104 -1.587 -16.294 1.00 81.31 87 PHE A O 1
ATOM 701 N N . SER A 1 88 ? -6.264 -3.465 -15.935 1.00 73.75 88 SER A N 1
ATOM 702 C CA . SER A 1 88 ? -5.979 -4.113 -17.220 1.00 73.75 88 SER A CA 1
ATOM 703 C C . SER A 1 88 ? -7.287 -4.414 -17.977 1.00 73.75 88 SER A C 1
ATOM 705 O O . SER A 1 88 ? -8.138 -5.136 -17.455 1.00 73.75 88 SER A O 1
ATOM 707 N N . PRO A 1 89 ? -7.471 -3.916 -19.219 1.00 63.66 89 PRO A N 1
ATOM 708 C CA . PRO A 1 89 ? -8.686 -4.161 -20.013 1.00 63.66 89 PRO A CA 1
ATOM 709 C C . PRO A 1 89 ? -8.844 -5.608 -20.491 1.00 63.66 89 PRO A C 1
ATOM 711 O O . PRO A 1 89 ? -9.940 -6.048 -20.825 1.00 63.66 89 PRO A O 1
ATOM 714 N N . SER A 1 90 ? -7.735 -6.333 -20.593 1.00 64.69 90 SER A N 1
ATOM 715 C CA . SER A 1 90 ? -7.722 -7.787 -20.718 1.00 64.69 90 SER A CA 1
ATOM 716 C C . SER A 1 90 ? -7.840 -8.355 -19.309 1.00 64.69 90 SER A C 1
ATOM 718 O O . SER A 1 90 ? -7.044 -7.923 -18.484 1.00 64.69 90 SER A O 1
ATOM 720 N N . ASP A 1 91 ? -8.758 -9.296 -19.053 1.00 54.94 91 ASP A N 1
ATOM 721 C CA . ASP A 1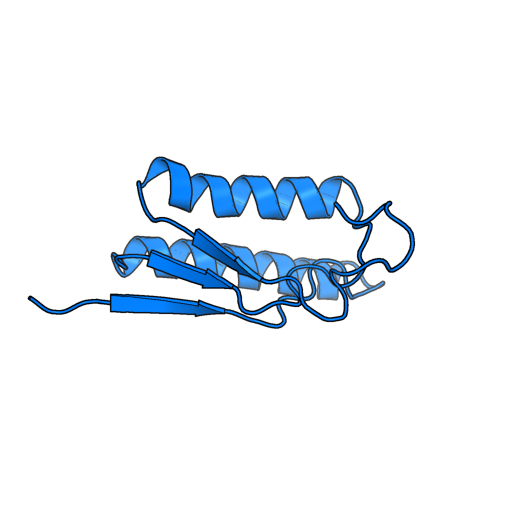 91 ? -9.148 -9.904 -17.750 1.00 54.94 91 ASP A CA 1
ATOM 722 C C . ASP A 1 91 ? -8.011 -10.458 -16.843 1.00 54.94 91 ASP A C 1
ATOM 724 O O . ASP A 1 91 ? -8.254 -11.180 -15.885 1.00 54.94 91 ASP A O 1
ATOM 728 N N . ASN A 1 92 ? -6.756 -10.124 -17.126 1.00 53.84 92 ASN A N 1
ATOM 729 C CA . ASN A 1 92 ? -5.561 -10.325 -16.319 1.00 53.84 92 ASN A CA 1
ATOM 730 C C . ASN A 1 92 ? -5.296 -9.154 -15.350 1.00 53.84 92 ASN A C 1
ATOM 732 O O . ASN A 1 92 ? -4.147 -8.9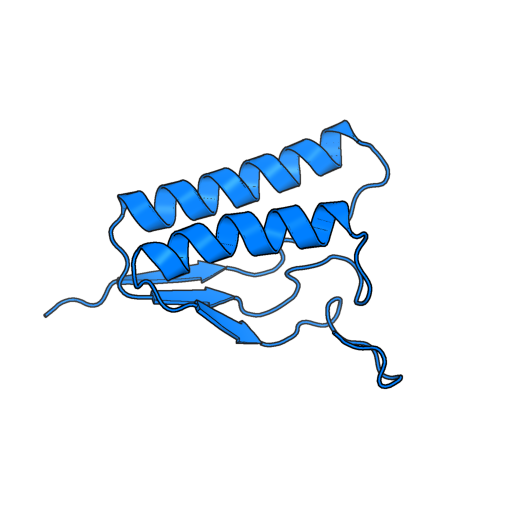36 -14.964 1.00 53.84 92 ASN A O 1
ATOM 736 N N . SER A 1 93 ? -6.315 -8.357 -15.018 1.00 51.41 93 SER A N 1
ATOM 737 C CA . SER A 1 93 ? -6.237 -7.513 -13.821 1.00 51.41 93 SER A CA 1
ATOM 738 C C . SER A 1 93 ? -6.184 -8.435 -12.606 1.00 51.41 93 SER A C 1
ATOM 740 O O . SER A 1 93 ? -6.854 -9.468 -12.617 1.00 51.41 93 SER A O 1
ATOM 742 N N . MET A 1 94 ? -5.380 -8.087 -11.602 1.00 52.19 94 MET A N 1
ATOM 743 C CA . MET A 1 94 ? -5.331 -8.824 -10.334 1.00 52.19 94 MET A CA 1
ATOM 744 C C . MET A 1 94 ? -6.713 -9.059 -9.717 1.00 52.19 94 MET A C 1
ATOM 746 O O . MET A 1 94 ? -7.544 -8.122 -9.759 1.00 52.19 94 MET A O 1
#

InterPro domains:
  IPR004843 Calcineurin-like, phosphoesterase domain [PF00149] (3-89)
  IPR029052 Metallo-dependent phosphatase-like [G3DSA:3.60.21.10] (1-94)
  IPR029052 Metallo-dependent phosphatase-like [SSF56300] (3-88)
  IPR050535 DNA Repair and Maintenance Complex Component [PTHR30337] (1-90)